Protein AF-A0AAD7ZHT2-F1 (afdb_monomer_lite)

Structure (mmCIF, N/CA/C/O backbone):
data_AF-A0AAD7ZHT2-F1
#
_entry.id   AF-A0AAD7ZHT2-F1
#
loop_
_atom_site.group_PDB
_atom_site.id
_atom_site.type_symbol
_atom_site.label_atom_id
_atom_site.label_alt_id
_atom_site.label_comp_id
_atom_site.label_asym_id
_atom_site.label_entity_id
_atom_site.label_seq_id
_atom_site.pdbx_PDB_ins_code
_atom_site.Cartn_x
_atom_site.Cartn_y
_atom_site.Cartn_z
_atom_site.occupancy
_atom_site.B_iso_or_equiv
_atom_site.auth_seq_id
_atom_site.auth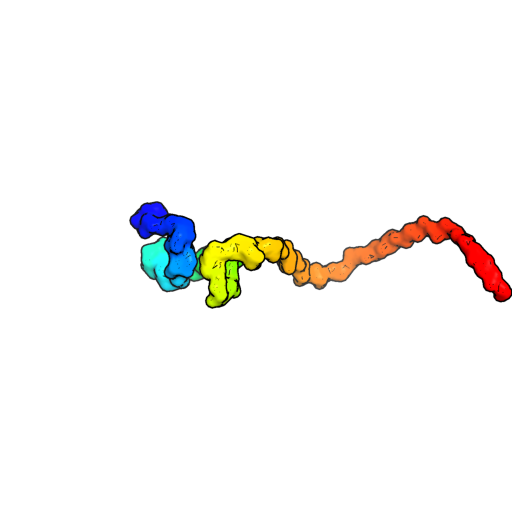_comp_id
_atom_site.auth_asym_id
_atom_site.auth_atom_id
_atom_site.pdbx_PDB_model_num
ATOM 1 N N . ASN A 1 1 ? 2.513 -6.596 14.082 1.00 84.56 1 ASN A N 1
ATOM 2 C CA . ASN A 1 1 ? 1.284 -6.821 13.297 1.00 84.56 1 ASN A CA 1
ATOM 3 C C . ASN A 1 1 ? 1.518 -7.701 12.064 1.00 84.56 1 ASN A C 1
ATOM 5 O O . ASN A 1 1 ? 1.024 -8.811 12.061 1.00 84.56 1 ASN A O 1
ATOM 9 N N . PHE A 1 2 ? 2.364 -7.327 11.092 1.00 89.69 2 PHE A N 1
ATOM 10 C CA . PHE A 1 2 ? 2.580 -8.130 9.862 1.00 89.69 2 PHE A CA 1
ATOM 11 C C . PHE A 1 2 ? 2.881 -9.625 10.087 1.00 89.69 2 PHE A C 1
ATOM 13 O O . PHE A 1 2 ? 2.249 -10.473 9.469 1.00 89.69 2 PHE A O 1
ATOM 20 N N . ARG A 1 3 ? 3.790 -9.964 11.014 1.00 91.88 3 ARG A N 1
ATOM 21 C CA . ARG A 1 3 ? 4.098 -11.369 11.360 1.00 91.88 3 ARG A CA 1
ATOM 22 C C . ARG A 1 3 ? 2.913 -12.118 11.977 1.00 91.88 3 ARG A C 1
ATOM 24 O O . ARG A 1 3 ? 2.778 -13.314 11.766 1.00 91.88 3 ARG A O 1
ATOM 31 N N . GLU A 1 4 ? 2.078 -11.418 12.737 1.00 91.88 4 GLU A N 1
ATOM 32 C CA . GLU A 1 4 ? 0.913 -11.992 13.419 1.00 91.88 4 GLU A CA 1
ATOM 33 C C . GLU A 1 4 ? -0.214 -12.303 12.430 1.00 91.88 4 GLU A C 1
ATOM 35 O O . GLU A 1 4 ? -0.821 -13.365 12.491 1.00 91.88 4 GLU A O 1
ATOM 40 N N . GLN A 1 5 ? -0.398 -11.428 11.439 1.00 89.06 5 GLN A N 1
ATOM 41 C CA . GLN A 1 5 ? -1.316 -11.607 10.309 1.00 89.06 5 GLN A CA 1
ATOM 42 C C . GLN A 1 5 ? -0.738 -12.512 9.200 1.00 89.06 5 GLN A C 1
ATOM 44 O O . GLN A 1 5 ? -1.383 -12.699 8.174 1.00 89.06 5 GLN A O 1
ATOM 49 N N . ARG A 1 6 ? 0.482 -13.052 9.375 1.00 92.00 6 ARG A N 1
ATOM 50 C CA . ARG A 1 6 ? 1.228 -13.829 8.362 1.00 92.00 6 ARG A CA 1
ATOM 51 C C . ARG A 1 6 ? 1.277 -13.137 6.989 1.00 92.00 6 ARG A C 1
ATOM 53 O O . ARG A 1 6 ? 0.978 -13.735 5.961 1.00 92.00 6 ARG A O 1
ATOM 60 N N . ILE A 1 7 ? 1.609 -11.846 6.984 1.00 92.81 7 ILE A N 1
ATOM 61 C CA . ILE A 1 7 ? 1.762 -11.068 5.752 1.00 92.81 7 ILE A CA 1
ATOM 62 C C . ILE A 1 7 ? 3.194 -11.222 5.230 1.00 92.81 7 ILE A C 1
ATOM 64 O O . ILE A 1 7 ? 4.143 -10.751 5.861 1.00 92.81 7 ILE A O 1
ATOM 68 N N . ASP A 1 8 ? 3.315 -11.821 4.048 1.00 91.69 8 ASP A N 1
ATOM 69 C CA . ASP A 1 8 ? 4.556 -12.038 3.307 1.00 91.69 8 ASP A CA 1
ATOM 70 C C . ASP A 1 8 ? 4.606 -11.167 2.040 1.00 91.69 8 ASP A C 1
ATOM 72 O O . ASP A 1 8 ? 3.641 -10.497 1.670 1.00 91.69 8 ASP A O 1
ATOM 76 N N . GLY A 1 9 ? 5.735 -11.190 1.325 1.00 87.75 9 GLY A N 1
ATOM 77 C CA . GLY A 1 9 ? 5.937 -10.381 0.115 1.00 87.75 9 GLY A CA 1
ATOM 78 C C . GLY A 1 9 ? 4.878 -10.586 -0.978 1.00 87.75 9 GLY A C 1
ATOM 79 O O . GLY A 1 9 ? 4.546 -9.641 -1.689 1.00 87.75 9 GLY A O 1
ATOM 80 N N . SER A 1 10 ? 4.316 -11.793 -1.078 1.00 87.94 10 SER A N 1
ATOM 81 C CA . SER A 1 10 ? 3.270 -12.150 -2.044 1.00 87.94 10 SER A CA 1
ATOM 82 C C . SER A 1 10 ? 1.882 -11.620 -1.680 1.00 87.94 10 SER A C 1
ATOM 84 O O . SER A 1 10 ? 1.052 -11.461 -2.571 1.00 87.94 10 SER A O 1
ATOM 86 N N . SER A 1 11 ? 1.613 -11.324 -0.404 1.00 88.62 11 SER A N 1
ATOM 87 C CA . SER A 1 11 ? 0.326 -10.775 0.042 1.00 88.62 11 SER A CA 1
ATOM 88 C C . SER A 1 11 ? 0.318 -9.248 0.131 1.00 88.62 11 SER A C 1
ATOM 90 O O . SER A 1 11 ? -0.755 -8.649 0.152 1.00 88.62 11 SER A O 1
ATOM 92 N N . LEU A 1 12 ? 1.487 -8.595 0.065 1.00 89.38 12 LEU A N 1
ATOM 93 C CA . LEU A 1 12 ? 1.612 -7.131 -0.008 1.00 89.38 12 LEU A CA 1
ATOM 94 C C . LEU A 1 12 ? 0.760 -6.450 -1.103 1.00 89.38 12 LEU A C 1
ATOM 96 O O . LEU A 1 12 ? 0.173 -5.410 -0.796 1.00 89.38 12 LEU A O 1
ATOM 100 N N . PRO A 1 13 ? 0.643 -6.976 -2.342 1.00 86.12 13 PRO A N 1
ATOM 101 C CA . PRO A 1 13 ? -0.202 -6.365 -3.368 1.00 86.12 13 PRO A CA 1
ATOM 102 C C . PRO A 1 13 ? -1.699 -6.383 -3.023 1.00 86.12 13 PRO A C 1
ATOM 104 O O . PRO A 1 13 ? -2.460 -5.578 -3.553 1.00 86.12 13 PRO A O 1
ATOM 107 N N . LEU A 1 14 ? -2.122 -7.302 -2.152 1.00 89.50 14 LEU A N 1
ATOM 108 C CA . LEU A 1 14 ? -3.519 -7.491 -1.755 1.00 89.50 14 LEU A CA 1
ATOM 109 C C . LEU A 1 14 ? -3.919 -6.584 -0.582 1.00 89.50 14 LEU A C 1
ATOM 111 O O . LEU A 1 14 ? -5.090 -6.533 -0.211 1.00 89.50 14 LEU A O 1
ATOM 115 N N . LEU A 1 15 ? -2.963 -5.859 0.010 1.00 91.25 15 LEU A N 1
ATOM 116 C CA . LEU A 1 15 ? -3.229 -4.985 1.145 1.00 91.25 15 LEU A CA 1
ATOM 117 C C . LEU A 1 15 ? -4.029 -3.749 0.715 1.00 91.25 15 LEU A C 1
ATOM 119 O O . LEU A 1 15 ? -3.542 -2.851 0.016 1.00 91.25 15 LEU A O 1
ATOM 123 N N . THR A 1 16 ? -5.266 -3.681 1.198 1.00 92.06 16 THR A N 1
ATOM 124 C CA . THR A 1 16 ? -6.141 -2.515 1.067 1.00 92.06 16 THR A CA 1
ATOM 125 C C . THR A 1 16 ? -5.900 -1.531 2.206 1.00 92.06 16 THR A C 1
ATOM 127 O O . THR A 1 16 ? -5.352 -1.877 3.250 1.00 92.06 16 THR A O 1
ATOM 130 N N . GLU A 1 17 ? -6.314 -0.278 2.021 1.00 94.69 17 GLU A N 1
ATOM 131 C CA . GLU A 1 17 ? -6.247 0.722 3.093 1.00 94.69 17 GLU A CA 1
ATOM 132 C C . GLU A 1 17 ? -7.027 0.282 4.334 1.00 94.69 17 GLU A C 1
ATOM 134 O O . GLU A 1 17 ? -6.489 0.353 5.435 1.00 94.69 17 GLU A O 1
ATOM 139 N N . GLU A 1 18 ? -8.246 -0.227 4.143 1.00 95.31 18 GLU A N 1
ATOM 140 C CA . GLU A 1 18 ? -9.108 -0.702 5.226 1.00 95.31 18 GLU A CA 1
ATOM 141 C C . GLU A 1 18 ? -8.442 -1.813 6.042 1.00 95.31 18 GLU A C 1
ATOM 143 O O . GLU A 1 18 ? -8.482 -1.784 7.267 1.00 95.31 18 GLU A O 1
ATOM 148 N N . HIS A 1 19 ? -7.755 -2.759 5.398 1.00 94.25 19 HIS A N 1
ATOM 149 C CA . HIS A 1 19 ? -7.053 -3.810 6.131 1.00 94.25 19 HIS A CA 1
ATOM 150 C C . HIS A 1 19 ? -5.895 -3.244 6.974 1.00 94.25 19 HIS A C 1
ATOM 152 O O . HIS A 1 19 ? -5.686 -3.650 8.119 1.00 94.25 19 HIS A O 1
ATOM 158 N N . LEU A 1 20 ? -5.159 -2.256 6.449 1.00 95.06 20 LEU A N 1
ATOM 159 C CA . LEU A 1 20 ? -4.090 -1.596 7.204 1.00 95.06 20 LEU A CA 1
ATOM 160 C C . LEU A 1 20 ? -4.643 -0.832 8.420 1.00 95.06 20 LEU A C 1
ATOM 162 O O . LEU A 1 20 ? -4.036 -0.870 9.490 1.00 95.06 20 LEU A O 1
ATOM 166 N N . THR A 1 21 ? -5.772 -0.138 8.270 1.00 95.44 21 THR A N 1
ATOM 167 C CA . THR A 1 21 ? -6.312 0.748 9.311 1.00 95.44 21 THR A CA 1
ATOM 168 C C . THR A 1 21 ? -7.211 0.025 10.310 1.00 95.44 21 THR A C 1
ATOM 170 O O . THR A 1 21 ? -7.024 0.189 11.513 1.00 95.44 21 THR A O 1
ATOM 173 N N . ASN A 1 22 ? -8.137 -0.804 9.833 1.00 94.31 22 ASN A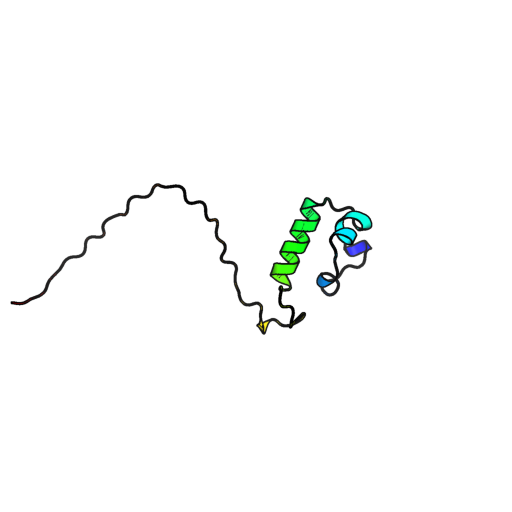 N 1
ATOM 174 C CA . ASN A 1 22 ? -9.143 -1.480 10.648 1.00 94.31 22 ASN A CA 1
ATOM 175 C C . ASN A 1 22 ? -8.614 -2.794 11.242 1.00 94.31 22 ASN A C 1
ATOM 177 O O . ASN A 1 22 ? -8.813 -3.074 12.419 1.00 94.31 22 ASN A O 1
ATOM 181 N N . THR A 1 23 ? -7.880 -3.590 10.455 1.00 92.56 23 THR A N 1
ATOM 182 C CA . THR A 1 23 ? -7.378 -4.899 10.912 1.00 92.56 23 THR A CA 1
ATOM 183 C C . THR A 1 23 ? -6.008 -4.799 11.580 1.00 92.56 23 THR A C 1
ATOM 185 O O . THR A 1 23 ? -5.773 -5.416 12.617 1.00 92.56 23 THR A O 1
ATOM 188 N N . MET A 1 24 ? -5.092 -4.000 11.023 1.00 92.81 24 MET A N 1
ATOM 189 C CA . MET A 1 24 ? -3.741 -3.844 11.579 1.00 92.81 24 MET A CA 1
ATOM 190 C C . MET A 1 24 ? -3.561 -2.637 12.508 1.00 92.81 24 MET A C 1
ATOM 192 O O . MET A 1 24 ? -2.474 -2.456 13.069 1.00 92.81 24 MET A O 1
ATOM 196 N N . GLY A 1 25 ? -4.602 -1.821 12.690 1.00 93.62 25 GLY A N 1
ATOM 197 C CA . GLY A 1 25 ? -4.584 -0.674 13.599 1.00 93.62 25 GLY A CA 1
ATOM 198 C C . GLY A 1 25 ? -3.613 0.437 13.184 1.00 93.62 25 GLY A C 1
ATOM 199 O O . GLY A 1 25 ? -3.171 1.222 14.026 1.00 93.62 25 GLY A O 1
ATOM 200 N N . MET A 1 26 ? -3.218 0.507 11.908 1.00 95.19 26 MET A N 1
ATOM 201 C CA . MET A 1 26 ? -2.363 1.589 11.424 1.00 95.19 26 MET A CA 1
ATOM 202 C C . MET A 1 26 ? -3.168 2.886 11.326 1.00 95.19 26 MET A C 1
ATOM 204 O O . MET A 1 26 ? -4.300 2.915 10.852 1.00 95.19 26 MET A O 1
ATOM 208 N N . LYS A 1 27 ? -2.555 4.010 11.698 1.00 97.00 27 LYS A N 1
ATOM 209 C CA . LYS A 1 27 ? -3.122 5.327 11.379 1.00 97.00 27 LYS A CA 1
ATOM 210 C C . LYS A 1 27 ? -3.187 5.519 9.859 1.00 97.00 27 LYS A C 1
ATOM 212 O O . LYS A 1 27 ? -2.309 5.043 9.136 1.00 97.00 27 LYS A O 1
ATOM 217 N N . LEU A 1 28 ? -4.174 6.293 9.398 1.00 95.62 28 LEU A N 1
ATOM 218 C CA . LEU A 1 28 ? -4.413 6.554 7.973 1.00 95.62 28 LEU A CA 1
ATOM 219 C C . LEU A 1 28 ? -3.153 7.052 7.242 1.00 95.62 28 LEU A C 1
ATOM 221 O O . LEU A 1 28 ? -2.801 6.526 6.193 1.00 95.62 28 LEU A O 1
ATOM 225 N N . GLY A 1 29 ? -2.411 7.999 7.826 1.00 96.88 29 GLY A N 1
ATOM 226 C CA . GLY A 1 29 ? -1.171 8.519 7.231 1.00 96.88 29 GLY A CA 1
ATOM 227 C C . GLY A 1 29 ? -0.118 7.430 6.947 1.00 96.88 29 GLY A C 1
ATOM 228 O O . GLY A 1 29 ? 0.271 7.246 5.792 1.00 96.88 29 GLY A O 1
ATOM 229 N N . PRO A 1 30 ? 0.343 6.676 7.966 1.00 96.38 30 PRO A N 1
ATOM 230 C CA . PRO A 1 30 ? 1.234 5.530 7.768 1.00 96.38 30 PRO A CA 1
ATOM 231 C C . PRO A 1 30 ? 0.702 4.467 6.796 1.00 96.38 30 PRO A C 1
ATOM 233 O O . PRO A 1 30 ? 1.482 3.951 5.995 1.00 96.38 30 PRO A O 1
ATOM 236 N N . ALA A 1 31 ? -0.602 4.167 6.828 1.00 95.50 31 ALA A N 1
ATOM 237 C CA . ALA A 1 31 ? -1.229 3.214 5.913 1.00 95.50 31 ALA A CA 1
ATOM 238 C C . ALA A 1 31 ? -1.116 3.673 4.448 1.00 95.50 31 ALA A C 1
ATOM 240 O O . ALA A 1 31 ? -0.626 2.934 3.592 1.00 95.50 31 ALA A O 1
ATOM 241 N N . LEU A 1 32 ? -1.466 4.931 4.169 1.00 95.31 32 LEU A N 1
ATOM 242 C CA . LEU A 1 32 ? -1.347 5.530 2.839 1.00 95.31 32 LEU A CA 1
ATOM 243 C C . LEU A 1 32 ? 0.109 5.575 2.352 1.00 95.31 32 LEU A C 1
ATOM 245 O O . LEU A 1 32 ? 0.388 5.241 1.199 1.00 95.31 32 LEU A O 1
ATOM 249 N N . LYS A 1 3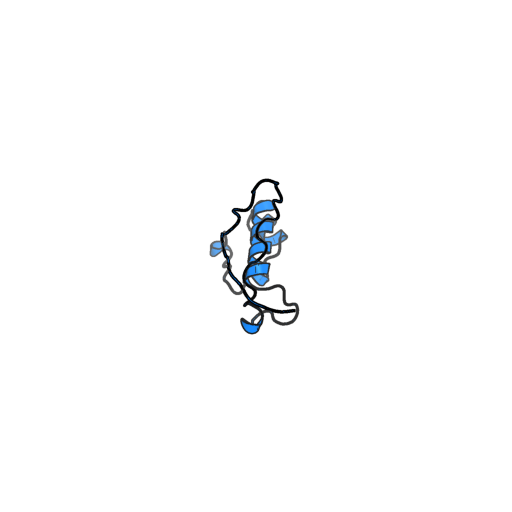3 ? 1.060 5.917 3.234 1.00 94.50 33 LYS A N 1
ATOM 250 C CA . LYS A 1 33 ? 2.497 5.930 2.907 1.00 94.50 33 LYS A CA 1
ATOM 251 C C . LYS A 1 33 ? 3.009 4.544 2.516 1.00 94.50 33 LYS A C 1
ATOM 253 O O . LYS A 1 33 ? 3.802 4.425 1.575 1.00 94.50 33 LYS A O 1
ATOM 258 N N . LEU A 1 34 ? 2.565 3.501 3.218 1.00 93.31 34 LEU A N 1
ATOM 259 C CA . LEU A 1 34 ? 2.912 2.128 2.877 1.00 93.31 34 LEU A CA 1
ATOM 260 C C . LEU A 1 34 ? 2.361 1.767 1.497 1.00 93.31 34 LEU A C 1
ATOM 262 O O . LEU A 1 34 ? 3.135 1.337 0.647 1.00 93.31 34 LEU A O 1
ATOM 266 N N . ARG A 1 35 ? 1.071 2.017 1.240 1.00 90.00 35 ARG A N 1
ATOM 267 C CA . ARG A 1 35 ? 0.455 1.723 -0.064 1.00 90.00 35 ARG A CA 1
ATOM 268 C C . ARG A 1 35 ? 1.165 2.441 -1.205 1.00 90.00 35 ARG A C 1
ATOM 270 O O . ARG A 1 35 ? 1.513 1.802 -2.187 1.00 90.00 35 ARG A O 1
ATOM 277 N N . ALA A 1 36 ? 1.486 3.723 -1.046 1.00 88.88 36 ALA A N 1
ATOM 278 C CA . ALA A 1 36 ? 2.254 4.466 -2.043 1.00 88.88 36 ALA A CA 1
ATOM 279 C C . ALA A 1 36 ? 3.648 3.858 -2.282 1.00 88.88 36 ALA A C 1
ATOM 281 O O . ALA A 1 36 ? 4.122 3.791 -3.415 1.00 88.88 36 ALA A O 1
ATOM 282 N N . THR A 1 37 ? 4.310 3.381 -1.226 1.00 88.50 37 THR A N 1
ATOM 283 C CA . THR A 1 37 ? 5.616 2.721 -1.343 1.00 88.50 37 THR A CA 1
ATOM 284 C C . THR A 1 37 ? 5.497 1.376 -2.055 1.00 88.50 37 THR A C 1
ATOM 286 O O . THR A 1 37 ? 6.317 1.086 -2.924 1.00 88.50 37 THR A O 1
ATOM 289 N N . LEU A 1 38 ? 4.468 0.585 -1.742 1.00 86.25 38 LEU A N 1
ATOM 290 C CA . LEU A 1 38 ? 4.192 -0.682 -2.413 1.00 86.25 38 LEU A CA 1
ATOM 291 C C . LEU A 1 38 ? 3.867 -0.456 -3.888 1.00 86.25 38 LEU A C 1
ATOM 293 O O . LEU A 1 38 ? 4.499 -1.080 -4.726 1.00 86.25 38 LEU A O 1
ATOM 297 N N . SER A 1 39 ? 3.020 0.513 -4.232 1.00 81.50 39 SER A N 1
ATOM 298 C CA . SER A 1 39 ? 2.724 0.859 -5.630 1.00 81.50 39 SER A CA 1
ATOM 299 C C . SER A 1 39 ? 3.978 1.227 -6.430 1.00 81.50 39 SER A C 1
ATOM 301 O O . SER A 1 39 ? 4.089 0.885 -7.602 1.00 81.50 39 SER A O 1
ATOM 303 N N . ARG A 1 40 ? 4.961 1.886 -5.801 1.00 79.31 40 ARG A N 1
ATOM 304 C CA . ARG A 1 40 ? 6.242 2.232 -6.444 1.00 79.31 40 ARG A CA 1
ATOM 305 C C . ARG A 1 40 ? 7.195 1.042 -6.567 1.00 79.31 40 ARG A C 1
ATOM 307 O O . ARG A 1 40 ? 7.986 0.994 -7.500 1.00 79.31 40 ARG A O 1
ATOM 314 N N . ARG A 1 41 ? 7.173 0.120 -5.601 1.00 78.94 41 ARG A N 1
ATOM 315 C CA . ARG A 1 41 ? 8.083 -1.038 -5.533 1.00 78.94 41 ARG A CA 1
ATOM 316 C C . ARG A 1 41 ? 7.572 -2.227 -6.348 1.00 78.94 41 ARG A C 1
ATOM 318 O O . ARG A 1 41 ? 8.371 -2.871 -7.012 1.00 78.94 41 ARG A O 1
ATOM 325 N N . LEU A 1 42 ? 6.268 -2.484 -6.289 1.00 75.75 42 LEU A N 1
ATOM 326 C CA . LEU A 1 42 ? 5.558 -3.590 -6.941 1.00 75.75 42 LEU A CA 1
ATOM 327 C C . LEU A 1 42 ? 4.947 -3.187 -8.291 1.00 75.75 42 LEU A C 1
ATOM 329 O O . LEU A 1 42 ? 4.678 -4.059 -9.104 1.00 75.75 42 LEU A O 1
ATOM 333 N N . GLY A 1 43 ? 4.814 -1.880 -8.549 1.00 64.44 43 GLY A N 1
ATOM 334 C CA . GLY A 1 43 ? 4.547 -1.330 -9.876 1.00 64.44 43 GLY A CA 1
ATOM 335 C C . GLY A 1 43 ? 3.073 -1.096 -10.118 1.00 64.44 43 GLY A C 1
ATOM 336 O O . GLY A 1 43 ? 2.219 -1.859 -9.684 1.00 64.44 43 GLY A O 1
ATOM 337 N N . GLN A 1 44 ? 2.765 -0.023 -10.841 1.00 55.94 44 GLN A N 1
ATOM 338 C CA . GLN A 1 44 ? 1.407 0.297 -11.282 1.00 55.94 44 GLN A CA 1
ATOM 339 C C . GLN A 1 44 ? 1.176 -0.170 -12.721 1.00 55.94 44 GLN A C 1
ATOM 341 O O . GLN A 1 44 ? 0.631 0.569 -13.536 1.00 55.94 44 GLN A O 1
ATOM 346 N N . CYS A 1 45 ? 1.627 -1.372 -13.077 1.00 52.72 45 CYS A N 1
ATOM 347 C CA . CYS A 1 45 ? 1.310 -1.907 -14.391 1.00 52.72 45 CYS A CA 1
ATOM 348 C C . CYS A 1 45 ? 0.028 -2.735 -14.293 1.00 52.72 45 CYS A C 1
ATOM 350 O O . CYS A 1 45 ? 0.035 -3.826 -13.731 1.00 52.72 45 CYS A O 1
ATOM 352 N N . ALA A 1 46 ? -1.067 -2.236 -14.873 1.00 51.47 46 ALA A N 1
ATOM 353 C CA . ALA A 1 46 ? -2.344 -2.957 -14.958 1.00 51.47 46 ALA A CA 1
ATOM 354 C C . ALA A 1 46 ? -2.258 -4.276 -15.762 1.00 51.47 46 ALA A C 1
ATOM 356 O O . ALA A 1 46 ? -3.223 -5.030 -15.814 1.00 51.47 46 ALA A O 1
ATOM 357 N N . LEU A 1 47 ? -1.111 -4.540 -16.401 1.00 55.97 47 LEU A N 1
ATOM 358 C CA . LEU A 1 47 ? -0.874 -5.662 -17.310 1.00 55.97 47 LEU A CA 1
ATOM 359 C C . LEU A 1 47 ? 0.075 -6.726 -16.739 1.00 55.97 47 LEU A C 1
ATOM 361 O O . LEU A 1 47 ? -0.008 -7.884 -17.138 1.00 55.97 47 LEU A O 1
ATOM 365 N N . CYS A 1 48 ? 0.974 -6.378 -15.814 1.00 56.16 48 CYS A N 1
ATOM 366 C CA . CYS A 1 48 ? 1.957 -7.325 -15.290 1.00 56.16 48 CYS A CA 1
ATOM 367 C C . CYS A 1 48 ? 2.149 -7.156 -13.778 1.00 56.16 48 CYS A C 1
ATOM 369 O O . CYS A 1 48 ? 2.988 -6.396 -13.312 1.00 56.16 48 CYS A O 1
ATOM 371 N N . MET A 1 49 ? 1.403 -7.933 -12.989 1.00 55.28 49 MET A N 1
ATOM 372 C CA . MET A 1 49 ? 1.585 -7.981 -11.530 1.00 55.28 49 MET A CA 1
ATOM 373 C C . MET A 1 49 ? 2.919 -8.605 -11.078 1.00 55.28 49 MET A C 1
ATOM 375 O O . MET A 1 49 ? 3.168 -8.655 -9.879 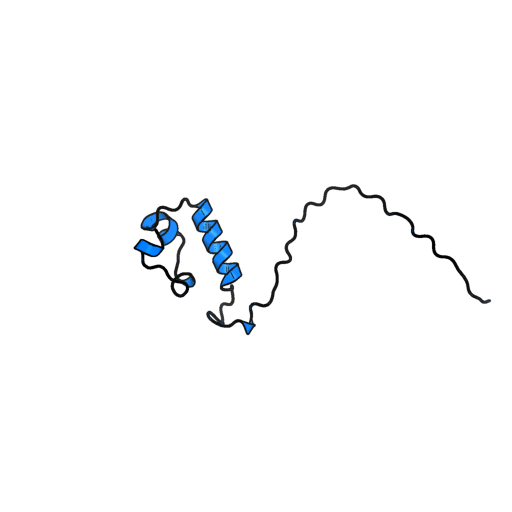1.00 55.28 49 MET A O 1
ATOM 379 N N . HIS A 1 50 ? 3.769 -9.108 -11.987 1.00 53.16 50 HIS A N 1
ATOM 380 C CA . HIS A 1 50 ? 4.900 -9.966 -11.603 1.00 53.16 50 HIS A CA 1
ATOM 381 C C . HIS A 1 50 ? 6.155 -9.897 -12.492 1.00 53.16 50 HIS A C 1
ATOM 383 O O . HIS A 1 50 ? 6.913 -10.864 -12.514 1.00 53.16 50 HIS A O 1
ATOM 389 N N . CYS A 1 51 ? 6.438 -8.810 -13.226 1.00 51.38 51 CYS A N 1
ATOM 390 C CA . CYS A 1 51 ? 7.667 -8.795 -14.037 1.00 51.38 51 CYS A CA 1
ATOM 391 C C . CYS A 1 51 ? 8.574 -7.576 -13.849 1.00 51.38 51 CYS A C 1
ATOM 393 O O . CYS A 1 51 ? 8.185 -6.431 -14.072 1.00 51.38 51 CYS A O 1
ATOM 395 N N . VAL A 1 52 ? 9.846 -7.876 -13.553 1.00 53.19 52 VAL A N 1
ATOM 396 C CA . VAL A 1 52 ? 10.977 -6.934 -13.430 1.00 53.19 52 VAL A CA 1
ATOM 397 C C . VAL A 1 52 ? 11.209 -6.117 -14.705 1.00 53.19 52 VAL A C 1
ATOM 399 O O . VAL A 1 52 ? 11.860 -5.076 -14.674 1.00 53.19 52 VAL A O 1
ATOM 402 N N . HIS A 1 53 ? 10.644 -6.575 -15.824 1.00 56.03 53 HIS A N 1
ATOM 403 C CA . HIS A 1 53 ? 10.786 -5.975 -17.144 1.00 56.03 53 HIS A CA 1
ATOM 404 C C . HIS A 1 53 ? 10.209 -4.548 -17.221 1.00 56.03 53 HIS A C 1
ATOM 406 O O . HIS A 1 53 ? 10.720 -3.728 -17.976 1.00 56.03 53 HIS A O 1
ATOM 412 N N . CYS A 1 54 ? 9.204 -4.211 -16.399 1.00 54.66 54 CYS A N 1
ATOM 413 C CA . CYS A 1 54 ? 8.614 -2.863 -16.348 1.00 54.66 54 CYS A CA 1
ATOM 414 C C . CYS A 1 54 ? 9.177 -1.974 -15.220 1.00 54.66 54 CYS A C 1
ATOM 416 O O . CYS A 1 54 ? 8.732 -0.842 -15.048 1.00 54.66 54 CYS A O 1
ATOM 418 N N . HIS A 1 55 ? 10.158 -2.457 -14.451 1.00 59.59 55 HIS A N 1
ATOM 419 C CA . HIS A 1 55 ? 10.545 -1.883 -13.157 1.00 59.59 55 HIS A CA 1
ATOM 420 C C . HIS A 1 55 ? 11.895 -1.159 -13.117 1.00 59.59 55 HIS A C 1
ATOM 422 O O . HIS A 1 55 ? 12.418 -0.902 -12.034 1.00 59.59 55 HIS A O 1
ATOM 428 N N . ASN A 1 56 ? 12.467 -0.786 -14.264 1.00 57.69 56 ASN A N 1
ATOM 429 C CA . ASN A 1 56 ? 13.749 -0.071 -14.291 1.00 57.69 56 ASN A CA 1
ATOM 430 C C . ASN A 1 56 ? 13.623 1.468 -14.218 1.00 57.69 56 AS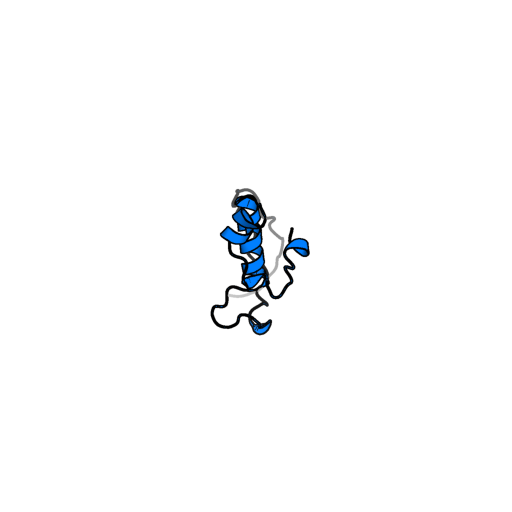N A C 1
ATOM 432 O O . ASN A 1 56 ? 14.626 2.174 -14.306 1.00 57.69 56 ASN A O 1
ATOM 436 N N . ALA A 1 57 ? 12.415 2.023 -14.054 1.00 54.88 57 ALA A N 1
ATOM 437 C CA . ALA A 1 57 ? 12.231 3.470 -13.932 1.00 54.88 57 ALA A CA 1
ATOM 438 C C . ALA A 1 57 ? 12.636 3.947 -12.529 1.00 54.88 57 ALA A C 1
ATOM 440 O O . ALA A 1 57 ? 11.833 4.046 -11.597 1.00 54.88 57 ALA A O 1
ATOM 441 N N . GLN A 1 58 ? 13.930 4.217 -12.389 1.00 54.66 58 GLN A N 1
ATOM 442 C CA . GLN A 1 58 ? 14.509 4.906 -11.253 1.00 54.66 58 GLN A CA 1
ATOM 443 C C . GLN A 1 58 ? 13.801 6.247 -11.038 1.00 54.66 58 GLN A C 1
ATOM 445 O O . GLN A 1 58 ? 13.591 7.043 -11.949 1.00 54.66 58 GLN A O 1
ATOM 450 N N . SER A 1 59 ? 13.438 6.455 -9.779 1.00 54.88 59 SER A N 1
ATOM 451 C CA . SER A 1 59 ? 13.161 7.728 -9.130 1.0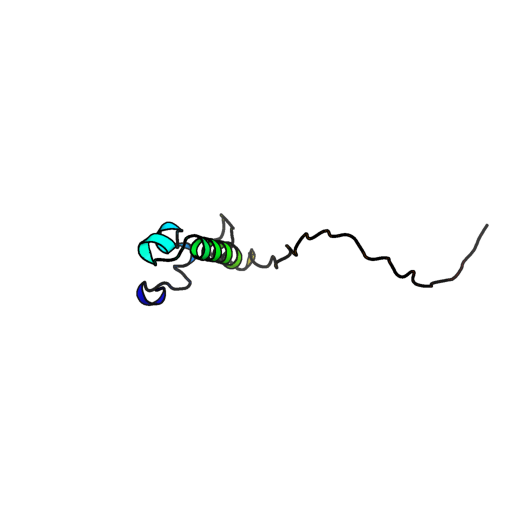0 54.88 59 SER A CA 1
ATOM 452 C C . SER A 1 59 ? 13.822 8.945 -9.787 1.00 54.88 59 SER A C 1
ATOM 454 O O . SER A 1 59 ? 14.983 9.230 -9.516 1.00 54.88 59 SER A O 1
ATOM 456 N N . SER A 1 60 ? 13.037 9.725 -10.521 1.00 52.66 60 SER A N 1
ATOM 457 C CA . SER A 1 60 ? 13.297 11.148 -10.737 1.00 52.66 60 SER A CA 1
ATOM 458 C C . SER A 1 60 ? 11.997 11.903 -10.518 1.00 52.66 60 SER A C 1
ATOM 460 O O . SER A 1 60 ? 11.247 12.152 -11.448 1.00 52.66 60 SER A O 1
ATOM 462 N N . LEU A 1 61 ? 11.713 12.234 -9.261 1.00 54.94 61 LEU A N 1
ATOM 463 C CA . LEU A 1 61 ? 10.940 13.429 -8.926 1.00 54.94 61 LEU A CA 1
ATOM 464 C C . LEU A 1 61 ? 11.641 14.074 -7.730 1.00 54.94 61 LEU A C 1
ATOM 466 O O . LEU A 1 61 ? 11.183 14.057 -6.588 1.00 54.94 61 LEU A O 1
ATOM 470 N N . THR A 1 62 ? 12.850 14.548 -8.014 1.00 49.12 62 THR A N 1
ATOM 471 C CA . THR A 1 62 ? 13.565 15.509 -7.190 1.00 49.12 62 THR A CA 1
ATOM 472 C C . THR A 1 62 ? 12.699 16.760 -7.130 1.00 49.12 62 THR A C 1
ATOM 474 O O . THR A 1 62 ? 12.491 17.432 -8.133 1.00 49.12 62 THR A O 1
ATOM 477 N N . THR A 1 63 ? 12.121 16.988 -5.956 1.00 52.72 63 THR A N 1
ATOM 478 C CA . THR A 1 63 ? 11.874 18.288 -5.338 1.00 52.72 63 THR A CA 1
ATOM 479 C C . THR A 1 63 ? 11.932 19.491 -6.291 1.00 52.72 63 THR A C 1
ATOM 481 O O . THR A 1 63 ? 12.976 20.120 -6.450 1.00 52.72 63 THR A O 1
ATOM 484 N N . ALA A 1 64 ? 10.789 19.874 -6.859 1.00 51.16 64 ALA A N 1
ATOM 485 C CA . ALA A 1 64 ? 10.603 21.218 -7.393 1.00 51.16 64 ALA A CA 1
ATOM 486 C C . ALA A 1 64 ? 10.430 22.198 -6.217 1.00 51.16 64 ALA A C 1
ATOM 488 O O . ALA A 1 64 ? 9.316 22.585 -5.877 1.00 51.16 64 ALA A O 1
ATOM 489 N N . ILE A 1 65 ? 11.539 22.566 -5.567 1.00 54.31 65 ILE A N 1
ATOM 490 C CA . ILE A 1 65 ? 11.636 23.831 -4.831 1.00 54.31 65 ILE A CA 1
ATOM 491 C C . ILE A 1 65 ? 12.406 24.817 -5.707 1.00 54.31 65 ILE A C 1
ATOM 493 O O . ILE A 1 65 ? 13.618 24.971 -5.619 1.00 54.31 65 ILE A O 1
ATOM 497 N N . VAL A 1 66 ? 11.700 25.475 -6.618 1.00 49.44 66 VAL A N 1
ATOM 498 C CA . VAL A 1 66 ? 12.228 26.686 -7.247 1.00 49.44 66 VAL A CA 1
ATOM 499 C C . VAL A 1 66 ? 12.190 27.807 -6.206 1.00 49.44 66 VAL A C 1
ATOM 501 O O . VAL A 1 66 ? 11.147 28.411 -5.981 1.00 49.44 66 VAL A O 1
ATOM 504 N N . SER A 1 67 ? 13.334 28.064 -5.566 1.00 47.47 67 SER A N 1
ATOM 505 C CA . SER A 1 67 ? 13.640 29.331 -4.889 1.00 47.47 67 SER A CA 1
ATOM 506 C C . SER A 1 67 ? 14.860 29.979 -5.569 1.00 47.47 67 SER A C 1
ATOM 508 O O . SER A 1 67 ? 15.811 29.264 -5.894 1.00 47.47 67 SER A O 1
ATOM 510 N N . PRO A 1 68 ? 14.852 31.301 -5.828 1.00 53.47 68 PRO A N 1
ATOM 511 C CA . PRO A 1 68 ? 15.765 31.941 -6.770 1.00 53.47 68 PRO A CA 1
ATOM 512 C C . PRO A 1 68 ? 16.989 32.541 -6.070 1.00 53.47 68 PRO A C 1
ATOM 514 O O . PRO A 1 68 ? 16.854 33.501 -5.323 1.00 53.47 68 PRO A O 1
ATOM 517 N N . ALA A 1 69 ? 18.181 32.009 -6.340 1.00 50.66 69 ALA A N 1
ATOM 518 C CA . ALA A 1 69 ? 19.451 32.742 -6.284 1.00 50.66 69 ALA A CA 1
ATOM 519 C C . ALA A 1 69 ? 20.597 31.775 -6.588 1.00 50.66 69 ALA A C 1
ATOM 521 O O . ALA A 1 69 ? 20.978 30.983 -5.728 1.00 50.66 69 ALA A O 1
ATOM 522 N N . GLN A 1 70 ? 21.163 31.850 -7.791 1.00 48.91 70 GLN A N 1
ATOM 523 C CA . GLN A 1 70 ? 22.580 31.548 -7.990 1.00 48.91 70 GLN A CA 1
ATOM 524 C C . GLN A 1 70 ? 23.056 32.111 -9.330 1.00 48.91 70 GLN A C 1
ATOM 526 O O . GLN A 1 70 ? 22.636 31.701 -10.408 1.00 48.91 70 GLN A O 1
ATOM 531 N N . THR A 1 71 ? 23.908 33.120 -9.203 1.00 57.47 71 THR A N 1
ATOM 532 C CA . THR A 1 71 ? 24.712 33.773 -10.231 1.00 57.47 71 THR A CA 1
ATOM 533 C C . THR A 1 71 ? 25.680 32.772 -10.878 1.00 57.47 71 THR A C 1
ATOM 535 O O . THR A 1 71 ? 26.356 32.039 -10.155 1.00 57.47 71 THR A O 1
ATOM 538 N N . PRO A 1 72 ? 25.798 32.728 -12.218 1.00 64.81 72 PRO A N 1
ATOM 539 C CA . PRO A 1 72 ? 26.735 31.825 -12.881 1.00 64.81 72 PRO A CA 1
ATOM 540 C C . PRO A 1 72 ? 28.178 32.373 -12.858 1.00 64.81 72 PRO A C 1
ATOM 542 O O . PRO A 1 72 ? 28.380 33.565 -13.107 1.00 64.81 72 PRO A O 1
ATOM 545 N N . PRO A 1 73 ? 29.206 31.529 -12.633 1.00 53.12 73 PRO A N 1
ATOM 546 C CA . PRO A 1 73 ? 30.593 31.890 -12.905 1.00 53.12 73 PRO A CA 1
ATOM 547 C C . PRO A 1 73 ? 30.859 31.817 -14.418 1.00 53.12 73 PRO A C 1
ATOM 549 O O . PRO A 1 73 ? 30.719 30.763 -15.037 1.00 53.12 73 PRO A O 1
ATOM 552 N N . SER A 1 74 ? 31.239 32.944 -15.030 1.00 50.16 74 SER A N 1
ATOM 553 C CA . SER A 1 74 ? 31.679 32.976 -16.432 1.00 50.16 74 SER A CA 1
ATOM 554 C C . SER A 1 74 ? 33.054 32.326 -16.560 1.00 50.16 74 SER A C 1
ATOM 556 O O . SER A 1 74 ? 34.061 32.864 -16.101 1.00 50.16 74 SER A O 1
ATOM 558 N N . VAL A 1 75 ? 33.074 31.151 -17.183 1.00 58.16 75 VAL A N 1
ATOM 559 C CA . VAL A 1 75 ? 34.285 30.432 -17.571 1.00 58.16 75 VAL A CA 1
ATOM 560 C C . VAL A 1 75 ? 34.986 31.161 -18.719 1.00 58.16 75 VAL A C 1
ATOM 562 O O . VAL A 1 75 ? 34.411 31.434 -19.771 1.00 58.16 75 VAL A O 1
ATOM 565 N N . VAL A 1 76 ? 36.249 31.501 -18.478 1.00 55.62 76 VAL A N 1
ATOM 566 C CA . VAL A 1 76 ? 37.211 32.004 -19.461 1.00 55.62 76 VAL A CA 1
ATOM 567 C C . VAL A 1 76 ? 37.465 30.935 -20.528 1.00 55.62 76 VAL A C 1
ATOM 569 O O . VAL A 1 76 ? 37.757 29.787 -20.204 1.00 55.62 76 VAL A O 1
ATOM 572 N N . GLY A 1 77 ? 37.401 31.334 -21.799 1.00 44.38 77 GLY A N 1
ATOM 573 C CA . GLY A 1 77 ? 37.740 30.481 -22.937 1.00 44.38 77 GLY A CA 1
ATOM 574 C C . GLY A 1 77 ? 37.779 31.251 -24.258 1.00 44.38 77 GLY A C 1
ATOM 575 O O . GLY A 1 77 ? 36.835 31.211 -25.035 1.00 44.38 77 GLY A O 1
ATOM 576 N N . ARG A 1 78 ? 38.881 31.970 -24.509 1.00 46.84 78 ARG A N 1
ATOM 577 C CA . ARG A 1 78 ? 39.367 32.287 -25.875 1.00 46.84 78 ARG A CA 1
ATOM 578 C C . ARG A 1 78 ? 40.066 31.013 -26.426 1.00 46.84 78 ARG A C 1
ATOM 580 O O . ARG A 1 78 ? 40.420 30.191 -25.580 1.00 46.84 78 ARG A O 1
ATOM 587 N N . PRO A 1 79 ? 40.403 30.847 -27.731 1.00 57.28 79 PRO A N 1
ATOM 588 C CA . PRO A 1 79 ? 40.382 31.834 -28.824 1.00 57.28 79 PRO A CA 1
ATOM 589 C C . PRO A 1 79 ? 39.937 31.321 -30.233 1.00 57.28 79 PRO A C 1
ATOM 591 O O . PRO A 1 79 ? 39.881 30.128 -30.490 1.00 57.28 79 PRO A O 1
ATOM 594 N N . ASN A 1 80 ? 39.765 32.291 -31.152 1.00 44.12 80 ASN A N 1
ATOM 595 C CA . ASN A 1 80 ? 40.176 32.317 -32.577 1.00 44.12 80 ASN A CA 1
ATOM 596 C C . ASN A 1 80 ? 39.587 31.306 -33.596 1.00 44.12 80 ASN A C 1
ATOM 598 O O . ASN A 1 80 ? 39.814 30.112 -33.470 1.00 44.12 80 ASN A O 1
ATOM 602 N N . SER A 1 81 ? 39.008 31.795 -34.708 1.00 52.41 81 SER A N 1
ATOM 603 C CA . SER A 1 81 ? 39.675 31.816 -36.034 1.00 52.41 81 SER A CA 1
ATOM 604 C C . SER A 1 81 ? 38.770 32.330 -37.177 1.00 52.41 81 SER A C 1
ATOM 606 O O . SER A 1 81 ? 37.634 31.900 -37.311 1.00 52.41 81 SER A O 1
ATOM 608 N N . THR A 1 82 ? 39.369 33.206 -37.999 1.00 53.22 82 THR A N 1
ATOM 609 C CA . THR A 1 82 ? 39.218 33.442 -39.460 1.00 53.22 82 THR A CA 1
ATOM 610 C C . THR A 1 82 ? 37.876 33.811 -40.126 1.00 53.22 82 THR A C 1
ATOM 612 O O . THR A 1 82 ? 36.959 33.008 -40.214 1.00 53.22 82 THR A O 1
ATOM 615 N N . GLY A 1 83 ? 37.901 34.955 -40.832 1.00 47.59 83 GLY A N 1
ATOM 616 C CA . GLY A 1 83 ? 37.763 34.952 -42.299 1.00 47.59 83 GLY A CA 1
ATOM 617 C C . GLY A 1 83 ? 36.483 35.535 -42.908 1.00 47.59 83 GLY A C 1
ATOM 618 O O . GLY A 1 83 ? 35.554 34.782 -43.176 1.00 47.59 83 GLY A O 1
ATOM 619 N N . ASN A 1 84 ? 36.485 36.844 -43.190 1.00 40.94 84 ASN A N 1
ATOM 620 C CA . ASN A 1 84 ? 36.305 37.500 -44.507 1.00 40.94 84 ASN A CA 1
ATOM 621 C C . ASN A 1 84 ? 35.993 38.988 -44.290 1.00 40.94 84 ASN A C 1
ATOM 623 O O . ASN A 1 84 ? 34.998 39.274 -43.588 1.00 40.94 84 ASN A O 1
#

Sequence (84 aa):
NFREQRIDGSSLPLLTEEHLTNTMGMKLGPALKLRATLSRRLGQCALCMHCVHCHNAQSSLTTAIVSPAQTPPSVVGRPNSTGN

Foldseek 3Di:
DCVVVVPDPVCLVVDDLCCCCVVVVDDSVVSVVSNVVCCLQQHPDPPDSDDPPVNPPDDDPPDPPPDDDDDDDDDDDDDDDDDD

Radius of gyration: 24.45 Å; chains: 1; bounding box: 50×51×58 Å

Secondary structure (DSSP, 8-state):
-TTTTT--TTTGGG--HHIIIIIS---HHHHHHHHHHHHHHH---TT-TT-GGG----------------PPP-----------

pLDDT: mean 71.98, std 19.42, range [40.94, 97.0]

Organism: Diploptera punctata (NCBI:txid6984)

InterPro domains:
  IPR001660 Sterile alpha motif domain [PF00536] (1-38)
  IPR013761 Sterile alpha motif/pointed domain superfamily [G3DSA:1.10.150.50] (1-44)
  IPR013761 Sterile alpha motif/pointed domain superfamily [SSF47769] (1-40)
  IPR050548 Polycomb group and chromatin remodeling factors [PTHR12247] (2-37)